Protein AF-A0A949Z8R8-F1 (afdb_monomer_lite)

Radius of gyration: 25.58 Å; chains: 1; bounding box: 69×59×54 Å

Secondary structure (DSSP, 8-state):
-PPP-----HHHHHHHHHT--TT-TTTTSHHHHHHHHHHHH-HHHHHHHHHHHHHHHHHHHHHHTSPPPTTHHHHHHHHHHHHTT---------------

pLDDT: mean 83.79, std 18.54, range [38.81, 98.44]

Structure (mmCIF, N/C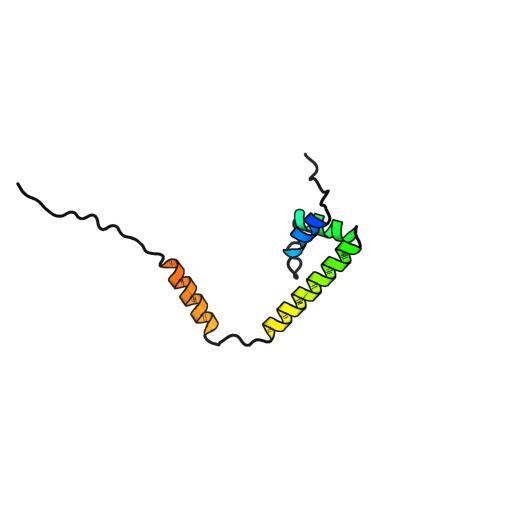A/C/O backbone):
data_AF-A0A949Z8R8-F1
#
_entry.id   AF-A0A949Z8R8-F1
#
loop_
_atom_site.group_PDB
_atom_site.id
_atom_site.type_symbol
_atom_site.label_atom_id
_atom_site.label_alt_id
_atom_site.label_comp_id
_atom_site.label_asym_id
_atom_site.label_entity_id
_atom_site.label_seq_id
_atom_site.pdbx_PDB_ins_code
_atom_site.Cartn_x
_atom_site.Cartn_y
_atom_site.Cartn_z
_atom_site.occupancy
_atom_site.B_iso_or_equiv
_atom_site.auth_seq_id
_atom_site.auth_comp_id
_atom_site.auth_asym_id
_atom_site.au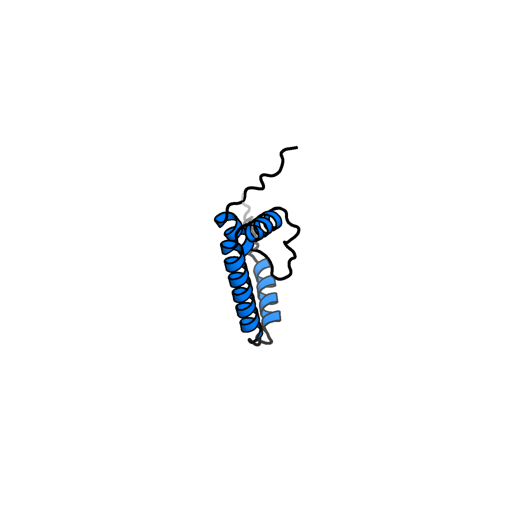th_atom_id
_atom_site.pdbx_PDB_model_num
ATOM 1 N N . MET A 1 1 ? -6.709 -1.908 -33.361 1.00 40.44 1 MET A N 1
ATOM 2 C CA . MET A 1 1 ? -6.559 -2.079 -31.896 1.00 40.44 1 MET A CA 1
ATOM 3 C C . MET A 1 1 ? -5.216 -1.496 -31.476 1.00 40.44 1 MET A C 1
ATOM 5 O O . MET A 1 1 ? -4.195 -2.058 -31.848 1.00 40.44 1 MET A O 1
ATOM 9 N N . LYS A 1 2 ? -5.179 -0.341 -30.791 1.00 38.81 2 LYS A N 1
ATOM 10 C CA . LYS A 1 2 ? -3.923 0.160 -30.203 1.00 38.81 2 LYS A CA 1
ATOM 11 C C . LYS A 1 2 ? -3.568 -0.773 -29.043 1.00 38.81 2 LYS A C 1
ATOM 13 O O . LYS A 1 2 ? -4.360 -0.897 -28.114 1.00 38.81 2 LYS A O 1
ATOM 18 N N . LYS A 1 3 ? -2.429 -1.464 -29.129 1.00 43.50 3 LYS A N 1
ATOM 19 C CA . LYS A 1 3 ? -1.872 -2.242 -28.015 1.00 43.50 3 LYS A CA 1
ATOM 20 C C . LYS A 1 3 ? -1.739 -1.281 -26.820 1.00 43.50 3 LYS A C 1
ATOM 22 O O . LYS A 1 3 ? -1.216 -0.183 -27.032 1.00 43.50 3 LYS A O 1
ATOM 27 N N . PRO A 1 4 ? -2.272 -1.602 -25.629 1.00 50.78 4 PRO A N 1
ATOM 28 C CA . PRO A 1 4 ? -2.149 -0.702 -24.492 1.00 50.78 4 PRO A CA 1
ATOM 29 C C . PRO A 1 4 ? -0.661 -0.472 -24.222 1.00 50.78 4 PRO A C 1
ATOM 31 O O . PRO A 1 4 ? 0.133 -1.411 -24.287 1.00 50.78 4 PRO A O 1
ATOM 34 N N . ARG A 1 5 ? -0.284 0.789 -24.002 1.00 52.44 5 ARG A N 1
ATOM 35 C CA . ARG A 1 5 ? 1.073 1.158 -23.598 1.00 52.44 5 ARG A CA 1
ATOM 36 C C . ARG A 1 5 ? 1.324 0.544 -22.218 1.00 52.44 5 ARG A C 1
ATOM 38 O O . ARG A 1 5 ? 0.682 0.935 -21.251 1.00 52.44 5 ARG A O 1
ATOM 45 N N . THR A 1 6 ? 2.143 -0.505 -22.181 1.00 60.53 6 THR A N 1
ATOM 46 C CA . THR A 1 6 ? 2.517 -1.277 -20.980 1.00 60.53 6 THR A CA 1
ATOM 47 C C . THR A 1 6 ? 3.854 -0.825 -20.389 1.00 60.53 6 THR A C 1
ATOM 49 O O . THR A 1 6 ? 4.375 -1.462 -19.480 1.00 60.53 6 THR A O 1
ATOM 52 N N . ASP A 1 7 ? 4.444 0.237 -20.926 1.00 71.50 7 ASP A N 1
ATOM 53 C CA . ASP A 1 7 ? 5.679 0.850 -20.456 1.00 71.50 7 ASP A CA 1
ATOM 54 C C . ASP A 1 7 ? 5.382 1.809 -19.297 1.00 71.50 7 ASP A C 1
ATOM 56 O O . ASP A 1 7 ? 5.253 3.018 -19.465 1.00 71.50 7 ASP A O 1
ATOM 60 N N . ILE A 1 8 ? 5.235 1.243 -18.098 1.00 89.12 8 ILE A N 1
ATOM 61 C CA . ILE A 1 8 ? 5.169 2.011 -16.854 1.00 89.12 8 ILE A CA 1
ATOM 62 C C . ILE A 1 8 ? 6.586 2.204 -16.295 1.00 89.12 8 ILE A C 1
ATOM 64 O O . ILE A 1 8 ? 7.372 1.260 -16.233 1.00 89.12 8 ILE A O 1
ATOM 68 N N . THR A 1 9 ? 6.934 3.430 -15.900 1.00 95.44 9 THR A N 1
ATOM 69 C CA . THR A 1 9 ? 8.210 3.713 -15.218 1.00 95.44 9 THR A CA 1
ATOM 70 C C . THR A 1 9 ? 8.146 3.267 -13.758 1.00 95.44 9 THR A C 1
ATOM 72 O O . THR A 1 9 ? 7.055 3.172 -13.194 1.00 95.44 9 THR A O 1
ATOM 75 N N . ASN A 1 10 ? 9.292 3.056 -13.102 1.00 95.94 10 ASN A N 1
ATOM 76 C CA . ASN A 1 10 ? 9.312 2.702 -11.676 1.00 95.94 10 ASN A CA 1
ATOM 77 C C . ASN A 1 10 ? 8.601 3.748 -10.806 1.00 95.94 10 ASN A C 1
ATOM 79 O O . ASN A 1 10 ? 7.853 3.383 -9.909 1.00 95.94 10 ASN A O 1
ATOM 83 N N . GLU A 1 11 ? 8.763 5.041 -11.091 1.00 96.69 11 GLU A N 1
ATOM 84 C CA . GLU A 1 11 ? 8.063 6.106 -10.357 1.00 96.69 11 GLU A CA 1
ATOM 85 C C . GLU A 1 11 ? 6.542 6.031 -10.532 1.00 96.69 11 GLU A C 1
ATOM 87 O O . GLU A 1 11 ? 5.792 6.123 -9.560 1.00 96.69 11 GLU A O 1
ATOM 92 N N . SER A 1 12 ? 6.079 5.790 -11.762 1.00 95.94 12 SER A N 1
ATOM 93 C CA . SER A 1 12 ? 4.650 5.617 -12.042 1.00 95.94 12 SER A CA 1
ATOM 94 C C . SER A 1 12 ? 4.106 4.354 -11.373 1.00 95.94 12 SER A C 1
ATOM 96 O O . SER A 1 12 ? 3.006 4.367 -10.823 1.00 95.94 12 SER A O 1
ATOM 98 N N . ALA A 1 13 ? 4.886 3.270 -11.365 1.00 97.12 13 ALA A N 1
ATOM 99 C CA . ALA A 1 13 ? 4.525 2.035 -10.685 1.00 97.12 13 ALA A CA 1
ATOM 100 C C . ALA A 1 13 ? 4.437 2.241 -9.167 1.00 97.12 13 ALA A C 1
ATOM 102 O O . ALA A 1 13 ? 3.459 1.801 -8.571 1.00 97.12 13 ALA A O 1
ATOM 103 N N . LYS A 1 14 ? 5.376 2.975 -8.551 1.00 97.94 14 LYS A N 1
ATOM 104 C CA . LYS A 1 14 ? 5.302 3.353 -7.128 1.00 97.94 14 LYS A CA 1
ATOM 105 C C . LYS A 1 14 ? 4.015 4.121 -6.826 1.00 97.94 14 LYS A C 1
ATOM 107 O O . LYS A 1 14 ? 3.303 3.777 -5.886 1.00 97.94 14 LYS A O 1
ATOM 112 N N . PHE A 1 15 ? 3.676 5.111 -7.654 1.00 97.25 15 PHE A N 1
ATOM 113 C CA . PHE A 1 15 ? 2.442 5.884 -7.494 1.00 97.25 15 PHE A CA 1
ATOM 114 C C . PHE A 1 15 ? 1.188 4.998 -7.531 1.00 97.25 15 PHE A C 1
ATOM 116 O O . PHE A 1 15 ? 0.335 5.107 -6.653 1.00 97.25 15 PHE A O 1
ATOM 123 N N . VAL A 1 16 ? 1.097 4.090 -8.507 1.00 96.69 16 VAL A N 1
ATOM 124 C CA . VAL A 1 16 ? -0.028 3.150 -8.627 1.00 96.69 16 VAL A CA 1
ATOM 125 C C . VAL A 1 16 ? -0.073 2.187 -7.438 1.00 96.69 16 VAL A C 1
ATOM 127 O O . VAL A 1 16 ? -1.117 2.031 -6.809 1.00 96.69 16 VAL A O 1
ATOM 130 N N . LEU A 1 17 ? 1.052 1.556 -7.096 1.00 97.06 17 LEU A N 1
ATOM 131 C CA . LEU A 1 17 ? 1.122 0.525 -6.057 1.00 97.06 17 LEU A CA 1
ATOM 132 C C . LEU A 1 17 ? 0.857 1.065 -4.647 1.00 97.06 17 LEU A C 1
ATOM 134 O O . LEU A 1 17 ? 0.356 0.316 -3.810 1.00 97.06 17 LEU A O 1
ATOM 138 N N . ASN A 1 18 ? 1.084 2.357 -4.393 1.00 96.00 18 ASN A N 1
ATOM 139 C CA . ASN A 1 18 ? 0.673 2.998 -3.139 1.00 96.00 18 ASN A CA 1
ATOM 140 C C . ASN A 1 18 ? -0.842 2.900 -2.890 1.00 96.00 18 ASN A C 1
ATOM 142 O O . ASN A 1 18 ? -1.271 2.819 -1.743 1.00 96.00 18 ASN A O 1
ATOM 146 N N . ALA A 1 19 ? -1.658 2.865 -3.947 1.00 95.44 19 ALA A N 1
ATOM 147 C CA . ALA A 1 19 ? -3.110 2.717 -3.845 1.00 95.44 19 ALA A CA 1
ATOM 148 C C . ALA A 1 19 ? -3.586 1.251 -3.867 1.00 95.44 19 ALA A C 1
ATOM 150 O O . ALA A 1 19 ? -4.787 0.998 -3.782 1.00 95.44 19 ALA A O 1
ATOM 151 N N . TYR A 1 20 ? -2.675 0.280 -3.998 1.00 96.38 20 TYR A N 1
ATOM 152 C CA . TYR A 1 20 ? -3.031 -1.136 -4.083 1.00 96.38 20 TYR A CA 1
ATOM 153 C C . TYR A 1 20 ? -3.646 -1.609 -2.765 1.00 96.38 20 TYR A C 1
ATOM 155 O O . TYR A 1 20 ? -3.122 -1.308 -1.692 1.00 96.38 20 TYR A O 1
ATOM 163 N N . ARG A 1 21 ? -4.740 -2.371 -2.798 1.00 93.06 21 ARG A N 1
ATOM 164 C CA . ARG A 1 21 ? -5.356 -2.899 -1.572 1.00 93.06 21 ARG A CA 1
ATOM 165 C C . ARG A 1 21 ? -4.701 -4.213 -1.125 1.00 93.06 21 ARG A C 1
ATOM 167 O O . ARG A 1 21 ? -4.397 -5.066 -1.958 1.00 93.06 21 ARG A O 1
ATOM 174 N N . PRO A 1 22 ? -4.532 -4.442 0.194 1.00 90.19 22 PRO A N 1
ATOM 175 C CA . PRO A 1 22 ? -3.882 -5.649 0.718 1.00 90.19 22 PRO A CA 1
ATOM 176 C C . PRO A 1 22 ? -4.645 -6.945 0.405 1.00 90.19 22 PRO A C 1
ATOM 178 O O . PRO A 1 22 ? -4.043 -8.010 0.354 1.00 90.19 22 PRO A O 1
ATOM 181 N N . ASN A 1 23 ? -5.955 -6.868 0.151 1.00 90.50 23 ASN A N 1
ATOM 182 C CA . ASN A 1 23 ? -6.775 -8.020 -0.237 1.00 90.50 23 ASN A CA 1
ATOM 183 C C . ASN A 1 23 ? -6.626 -8.425 -1.718 1.00 90.50 23 ASN A C 1
ATOM 185 O O . ASN A 1 23 ? -7.287 -9.364 -2.154 1.00 90.50 23 ASN A O 1
ATOM 189 N N . GLY A 1 24 ? -5.811 -7.709 -2.501 1.00 91.56 24 GLY A N 1
ATOM 190 C CA . GLY A 1 24 ? -5.556 -8.016 -3.908 1.00 91.56 24 GLY A CA 1
ATOM 191 C C . GLY A 1 24 ? -6.726 -7.747 -4.855 1.00 91.56 24 GLY A C 1
ATOM 192 O O . GLY A 1 24 ? -6.673 -8.161 -6.011 1.00 91.56 24 GLY A O 1
ATOM 193 N N . ALA A 1 25 ? -7.769 -7.039 -4.410 1.00 94.31 25 ALA A N 1
ATOM 194 C CA . ALA A 1 25 ? -8.943 -6.747 -5.236 1.00 94.31 25 ALA A CA 1
ATOM 195 C C . ALA A 1 25 ? -8.607 -5.943 -6.507 1.00 94.31 25 ALA A C 1
ATOM 197 O O . ALA A 1 25 ? -9.348 -6.000 -7.485 1.00 94.31 25 ALA A O 1
ATOM 198 N N . ASP A 1 26 ? -7.482 -5.228 -6.506 1.00 95.50 26 ASP A N 1
ATOM 199 C CA . ASP A 1 26 ? -7.011 -4.432 -7.640 1.00 95.50 26 ASP A CA 1
ATOM 200 C C . ASP A 1 26 ? -6.134 -5.224 -8.622 1.00 95.50 26 ASP A C 1
ATOM 202 O O . ASP A 1 26 ? -5.812 -4.721 -9.690 1.00 95.50 26 ASP A O 1
ATOM 206 N N . ALA A 1 27 ? -5.752 -6.470 -8.316 1.00 93.56 27 ALA A N 1
ATOM 207 C CA . ALA A 1 27 ? -4.771 -7.221 -9.112 1.00 93.56 27 ALA A CA 1
ATOM 208 C C . ALA A 1 27 ? -5.198 -7.466 -10.571 1.00 93.56 27 ALA A C 1
ATOM 210 O O . ALA A 1 27 ? -4.352 -7.659 -11.444 1.00 93.56 27 ALA A O 1
ATOM 211 N N . GLN A 1 28 ? -6.509 -7.482 -10.832 1.00 92.38 28 GLN A N 1
ATOM 212 C CA . GLN A 1 28 ? -7.071 -7.690 -12.169 1.00 92.38 28 GLN A CA 1
ATOM 213 C C . GLN A 1 28 ? -7.238 -6.386 -12.960 1.00 92.38 28 GLN A C 1
ATOM 215 O O . GLN A 1 28 ? -7.476 -6.433 -14.168 1.00 92.38 28 GLN A O 1
ATOM 220 N N . ASP A 1 29 ? -7.110 -5.227 -12.311 1.00 94.69 29 ASP A N 1
ATOM 221 C CA . ASP A 1 29 ? -7.149 -3.950 -13.009 1.00 94.69 29 ASP A CA 1
ATOM 222 C C . ASP A 1 29 ? -5.897 -3.814 -13.901 1.00 94.69 29 ASP A C 1
ATOM 224 O O . ASP A 1 29 ? -4.775 -4.064 -13.443 1.00 94.69 29 ASP A O 1
ATOM 228 N N . PRO A 1 30 ? -6.047 -3.427 -15.182 1.00 93.69 30 PRO A N 1
ATOM 229 C CA . PRO A 1 30 ? -4.925 -3.342 -16.109 1.00 93.69 30 PRO A CA 1
ATOM 230 C C . PRO A 1 30 ? -3.763 -2.455 -15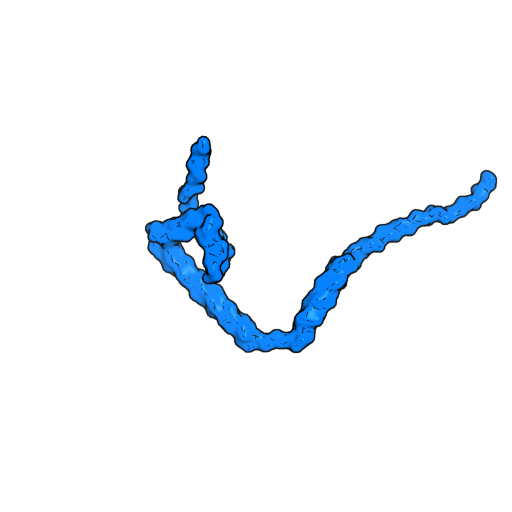.644 1.00 93.69 30 PRO A C 1
ATOM 232 O O . PRO A 1 30 ? -2.615 -2.772 -15.957 1.00 93.69 30 PRO A O 1
ATOM 235 N N . VAL A 1 31 ? -4.042 -1.366 -14.924 1.00 93.31 31 VAL A N 1
ATOM 236 C CA . VAL A 1 31 ? -3.037 -0.406 -14.446 1.00 93.31 31 VAL A CA 1
ATOM 237 C C . VAL A 1 31 ? -2.237 -1.012 -13.300 1.00 93.31 31 VAL A C 1
ATOM 239 O O . VAL A 1 31 ? -1.006 -0.994 -13.323 1.00 93.31 31 VAL A O 1
ATOM 242 N N . PHE A 1 32 ? -2.925 -1.622 -12.336 1.00 95.88 32 PHE A N 1
ATOM 243 C CA . PHE A 1 32 ? -2.276 -2.306 -11.220 1.00 95.88 32 PHE A CA 1
ATOM 244 C C . PHE A 1 32 ? -1.495 -3.527 -11.683 1.00 95.88 32 PHE A C 1
ATOM 246 O O . PHE A 1 32 ? -0.358 -3.716 -11.260 1.00 95.88 32 PHE A O 1
ATOM 253 N N . ARG A 1 33 ? -2.045 -4.314 -12.609 1.00 95.75 33 ARG A N 1
ATOM 254 C CA . ARG A 1 33 ? -1.333 -5.445 -13.204 1.00 95.75 33 ARG A CA 1
ATOM 255 C C . ARG A 1 33 ? -0.034 -5.004 -13.878 1.00 95.75 33 ARG A C 1
ATOM 257 O O . ARG A 1 33 ? 0.998 -5.621 -13.642 1.00 95.75 33 ARG A O 1
ATOM 264 N N . ALA A 1 34 ? -0.054 -3.922 -14.660 1.00 94.31 34 ALA A N 1
ATOM 265 C CA . ALA A 1 34 ? 1.159 -3.391 -15.285 1.00 94.31 34 ALA A CA 1
ATOM 266 C C . ALA A 1 34 ? 2.200 -2.938 -14.244 1.00 94.31 34 ALA A C 1
ATOM 268 O O . ALA A 1 34 ? 3.390 -3.205 -14.407 1.00 94.31 34 ALA A O 1
ATOM 269 N N . ALA A 1 35 ? 1.764 -2.300 -13.154 1.00 96.19 35 ALA A N 1
ATOM 270 C CA . ALA A 1 35 ? 2.651 -1.885 -12.069 1.00 96.19 35 ALA A CA 1
ATOM 271 C C . ALA A 1 35 ? 3.234 -3.077 -11.283 1.00 96.19 35 ALA A C 1
ATOM 273 O O . ALA A 1 35 ? 4.422 -3.080 -10.967 1.00 96.19 35 ALA A O 1
ATOM 274 N N . LEU A 1 36 ? 2.434 -4.116 -11.019 1.00 96.50 36 LEU A N 1
ATOM 275 C CA . LEU A 1 36 ? 2.878 -5.365 -10.383 1.00 96.50 36 LEU A CA 1
ATOM 276 C C . LEU A 1 36 ? 3.864 -6.137 -11.272 1.00 96.50 36 LEU A C 1
ATOM 278 O O . LEU A 1 36 ? 4.868 -6.657 -10.786 1.00 96.50 36 LEU A O 1
ATOM 282 N N . GLU A 1 37 ? 3.619 -6.183 -12.584 1.00 95.94 37 GLU A N 1
ATOM 283 C CA . GLU A 1 37 ? 4.577 -6.735 -13.545 1.00 95.94 37 GLU A CA 1
ATOM 284 C C . GLU A 1 37 ? 5.894 -5.952 -13.531 1.00 95.94 37 GLU A C 1
ATOM 286 O O . GLU A 1 37 ? 6.960 -6.564 -13.566 1.00 95.94 37 GLU A O 1
ATOM 291 N N . GLN A 1 38 ? 5.846 -4.619 -13.439 1.00 95.94 38 GLN A N 1
ATOM 292 C CA . GLN A 1 38 ? 7.054 -3.802 -13.325 1.00 95.94 38 GLN A CA 1
ATOM 293 C C . GLN A 1 38 ? 7.814 -4.091 -12.026 1.00 95.94 38 GLN A C 1
ATOM 295 O O . GLN A 1 38 ? 9.026 -4.283 -12.070 1.00 95.94 38 GLN A O 1
ATOM 300 N N . ALA A 1 39 ? 7.112 -4.228 -10.898 1.00 96.56 39 ALA A N 1
ATOM 301 C CA . ALA A 1 39 ? 7.713 -4.649 -9.631 1.00 96.56 39 ALA A CA 1
ATOM 302 C C . ALA A 1 39 ? 8.297 -6.069 -9.692 1.00 96.56 39 ALA A C 1
ATOM 304 O O . ALA A 1 39 ? 9.226 -6.379 -8.965 1.00 96.56 39 ALA A O 1
ATOM 305 N N . THR A 1 40 ? 7.801 -6.938 -10.575 1.00 96.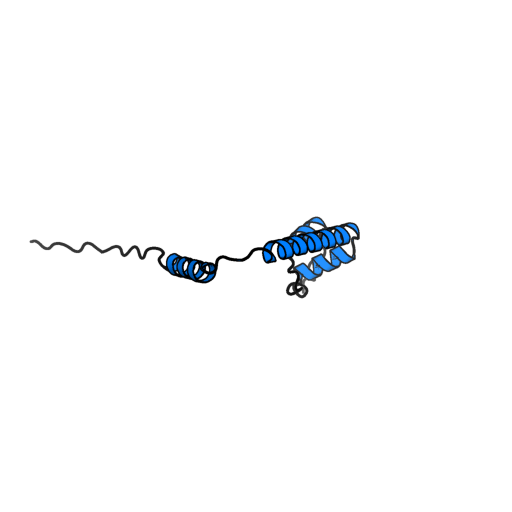06 40 THR A N 1
ATOM 306 C CA . THR A 1 40 ? 8.401 -8.266 -10.790 1.00 96.06 40 THR A CA 1
ATOM 307 C C . THR A 1 40 ? 9.693 -8.185 -11.612 1.00 96.06 40 THR A C 1
ATOM 309 O O . THR A 1 40 ? 10.583 -9.017 -11.449 1.00 96.06 40 THR A O 1
ATOM 312 N N . ARG A 1 41 ? 9.803 -7.201 -12.513 1.00 95.31 41 ARG A N 1
ATOM 313 C CA . ARG A 1 41 ? 10.972 -7.004 -13.389 1.00 95.31 41 ARG A CA 1
ATOM 314 C C . ARG A 1 41 ? 12.118 -6.271 -12.695 1.00 95.31 41 ARG A C 1
ATOM 316 O O . ARG A 1 41 ? 13.270 -6.528 -13.030 1.00 95.31 41 ARG A O 1
ATOM 323 N N . ASP A 1 42 ? 11.806 -5.367 -11.772 1.00 97.44 42 ASP A N 1
ATOM 324 C CA . ASP A 1 42 ? 12.777 -4.527 -11.073 1.00 97.44 42 ASP A CA 1
ATOM 325 C C . ASP A 1 42 ? 12.892 -4.932 -9.587 1.00 97.44 42 ASP A C 1
ATOM 327 O O . ASP A 1 42 ? 11.941 -4.736 -8.826 1.00 97.44 42 ASP A O 1
ATOM 331 N N . PRO A 1 43 ? 14.037 -5.495 -9.149 1.00 97.12 43 PRO A N 1
ATOM 332 C CA . PRO A 1 43 ? 14.214 -5.952 -7.770 1.00 97.12 43 PRO A CA 1
ATOM 333 C C . PRO A 1 43 ? 14.124 -4.842 -6.717 1.00 97.12 43 PRO A C 1
ATOM 335 O O . PRO A 1 43 ? 13.637 -5.093 -5.618 1.00 97.12 43 PRO A O 1
ATOM 338 N N . GLU A 1 44 ? 14.572 -3.622 -7.028 1.00 98.00 44 GLU A N 1
ATOM 339 C CA . GLU A 1 44 ? 14.517 -2.499 -6.087 1.00 98.00 44 GLU A CA 1
ATOM 340 C C . GLU A 1 44 ? 13.063 -2.076 -5.856 1.00 98.00 44 GLU A C 1
ATOM 342 O O . GLU A 1 44 ? 12.631 -1.865 -4.722 1.00 98.00 44 GLU A O 1
ATOM 347 N N . LEU A 1 45 ? 12.274 -2.019 -6.931 1.00 97.88 45 LEU A N 1
ATOM 348 C CA . LEU A 1 45 ? 10.843 -1.764 -6.844 1.00 97.88 45 LEU A CA 1
ATOM 349 C C . LEU A 1 45 ? 10.108 -2.890 -6.101 1.00 97.88 45 LEU A C 1
ATOM 351 O O . LEU A 1 45 ? 9.182 -2.603 -5.339 1.00 97.88 45 LEU A O 1
ATOM 355 N N . ALA A 1 46 ? 10.514 -4.147 -6.299 1.00 98.12 46 ALA A N 1
ATOM 356 C CA . ALA A 1 46 ? 9.951 -5.297 -5.595 1.00 98.12 46 ALA A CA 1
ATOM 357 C C . ALA A 1 46 ? 10.146 -5.186 -4.078 1.00 98.12 46 ALA A C 1
ATOM 359 O O . ALA A 1 46 ? 9.186 -5.341 -3.319 1.00 98.12 46 ALA A O 1
ATOM 360 N N . GLU A 1 47 ? 11.377 -4.913 -3.640 1.00 98.44 47 GLU A N 1
ATOM 361 C CA . GLU A 1 47 ? 11.710 -4.763 -2.221 1.00 98.44 47 GLU A CA 1
ATOM 362 C C . GLU A 1 47 ? 11.010 -3.548 -1.618 1.00 98.44 47 GLU A C 1
ATOM 364 O O . GLU A 1 47 ? 10.324 -3.686 -0.605 1.00 98.44 47 GLU A O 1
ATOM 369 N N . TRP A 1 48 ? 11.044 -2.400 -2.300 1.00 98.25 48 TRP A N 1
ATOM 370 C CA . TRP A 1 48 ? 10.286 -1.221 -1.884 1.00 98.25 48 TRP A CA 1
ATOM 371 C C . TRP A 1 48 ? 8.800 -1.543 -1.684 1.00 98.25 48 TRP A C 1
ATOM 373 O O . TRP A 1 48 ? 8.205 -1.162 -0.675 1.00 98.25 48 TRP A O 1
ATOM 383 N N . PHE A 1 49 ? 8.182 -2.276 -2.616 1.00 97.75 49 PHE A N 1
ATOM 384 C CA . PHE A 1 49 ? 6.764 -2.602 -2.514 1.00 97.75 49 PHE A CA 1
ATOM 385 C C . PHE A 1 49 ? 6.479 -3.529 -1.326 1.00 97.75 49 PHE A C 1
ATOM 387 O O . PHE A 1 49 ? 5.509 -3.305 -0.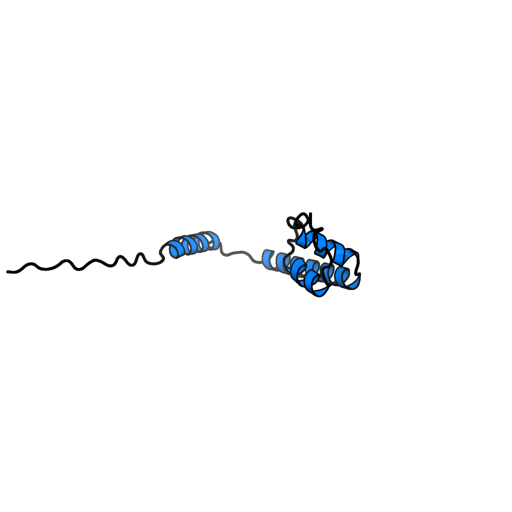600 1.00 97.75 49 PHE A O 1
ATOM 394 N N . LYS A 1 50 ? 7.337 -4.526 -1.070 1.00 97.12 50 LYS A N 1
ATOM 395 C CA . LYS A 1 50 ? 7.232 -5.379 0.125 1.00 97.12 50 LYS A CA 1
ATOM 396 C C . LYS A 1 50 ? 7.315 -4.557 1.409 1.00 97.12 50 LYS A C 1
ATOM 398 O O . LYS A 1 50 ? 6.482 -4.749 2.291 1.00 97.12 50 LYS A O 1
ATOM 403 N N . GLU A 1 51 ? 8.261 -3.625 1.500 1.00 97.81 51 GLU A N 1
ATOM 404 C CA . GLU A 1 51 ? 8.396 -2.730 2.653 1.00 97.81 51 GLU A CA 1
ATOM 405 C C . GLU A 1 51 ? 7.135 -1.887 2.870 1.00 97.81 51 GLU A C 1
ATOM 407 O O . GLU A 1 51 ? 6.643 -1.810 3.996 1.00 97.81 51 GLU A O 1
ATOM 412 N N . GLN A 1 52 ? 6.549 -1.326 1.803 1.00 96.88 52 GLN A N 1
ATOM 413 C CA . GLN A 1 52 ? 5.282 -0.591 1.905 1.00 96.88 52 GLN A CA 1
ATOM 414 C C . GLN A 1 52 ? 4.148 -1.481 2.432 1.00 96.88 52 GLN A C 1
ATOM 416 O O . GLN A 1 52 ? 3.405 -1.080 3.323 1.00 96.88 52 GLN A O 1
ATOM 421 N N . ARG A 1 53 ? 4.022 -2.718 1.932 1.00 95.75 53 ARG A N 1
ATOM 422 C CA . ARG A 1 53 ? 3.002 -3.669 2.415 1.00 95.75 53 ARG A CA 1
ATOM 423 C C . ARG A 1 53 ? 3.191 -4.048 3.878 1.00 95.75 53 ARG A C 1
ATOM 425 O O . ARG A 1 53 ? 2.205 -4.147 4.609 1.00 95.75 53 ARG A O 1
ATOM 432 N N . LEU A 1 54 ? 4.435 -4.243 4.309 1.00 96.25 54 LEU A N 1
ATOM 433 C CA . LEU A 1 54 ? 4.746 -4.495 5.712 1.00 96.25 54 LEU A CA 1
ATOM 434 C C . LEU A 1 54 ? 4.354 -3.294 6.575 1.00 96.25 54 LEU A C 1
ATOM 436 O O . LEU A 1 54 ? 3.644 -3.476 7.563 1.00 96.25 54 LEU A O 1
ATOM 440 N N . PHE A 1 55 ? 4.737 -2.081 6.175 1.00 95.75 55 PHE A N 1
ATOM 441 C CA . PHE A 1 55 ? 4.367 -0.855 6.878 1.00 95.75 55 PHE A CA 1
ATOM 442 C C . PHE A 1 55 ? 2.846 -0.714 7.029 1.00 95.75 55 PHE A C 1
ATOM 444 O O . PHE A 1 55 ? 2.355 -0.566 8.148 1.00 95.75 55 PHE A O 1
ATOM 451 N N . ASP A 1 56 ? 2.089 -0.864 5.941 1.00 94.38 56 ASP A N 1
ATOM 452 C CA . ASP A 1 56 ? 0.626 -0.774 5.975 1.00 94.38 56 ASP A CA 1
ATOM 453 C C . ASP A 1 56 ? 0.011 -1.810 6.925 1.00 94.38 56 ASP A C 1
ATOM 455 O O . ASP A 1 56 ? -0.900 -1.496 7.694 1.00 94.38 56 ASP A O 1
ATOM 459 N N . SER A 1 57 ? 0.536 -3.040 6.923 1.00 94.38 57 SER A N 1
ATOM 460 C CA . SER A 1 57 ? 0.060 -4.096 7.823 1.00 94.38 57 SER A CA 1
ATOM 461 C C . SER A 1 57 ? 0.282 -3.754 9.301 1.00 94.38 57 SER A C 1
ATOM 463 O O . SER A 1 57 ? -0.591 -4.018 10.130 1.00 94.38 57 SER A O 1
ATOM 465 N N . LEU A 1 58 ? 1.406 -3.107 9.632 1.00 96.50 58 LEU A N 1
ATOM 466 C CA . LEU A 1 58 ? 1.716 -2.666 10.992 1.00 96.50 58 LEU A CA 1
ATOM 467 C C . LEU A 1 58 ? 0.789 -1.533 11.436 1.00 96.50 58 LEU A C 1
ATOM 469 O O . LEU A 1 58 ? 0.317 -1.545 12.572 1.00 96.50 58 LEU A O 1
ATOM 473 N N . ILE A 1 59 ? 0.487 -0.584 10.546 1.00 94.75 59 ILE A N 1
ATOM 474 C CA . ILE A 1 59 ? -0.473 0.490 10.826 1.00 94.75 59 ILE A CA 1
ATOM 475 C C . ILE A 1 59 ? -1.864 -0.091 11.090 1.00 94.75 59 ILE A C 1
ATOM 477 O O . ILE A 1 59 ? -2.488 0.253 12.093 1.00 94.75 59 ILE A O 1
ATOM 481 N N . VAL A 1 60 ? -2.333 -1.009 10.240 1.00 93.94 60 VAL A N 1
ATOM 482 C CA . VAL A 1 60 ? -3.625 -1.688 10.432 1.00 93.94 60 VAL A CA 1
ATOM 483 C C . VAL A 1 60 ? -3.659 -2.433 11.766 1.00 93.94 60 VAL A C 1
ATOM 485 O O . VAL A 1 60 ? -4.625 -2.288 12.514 1.00 93.94 60 VAL A O 1
ATOM 488 N N . ALA A 1 61 ? -2.603 -3.180 12.097 1.00 95.06 61 ALA A N 1
ATOM 489 C CA . ALA A 1 61 ? -2.512 -3.897 13.366 1.00 95.06 61 ALA A CA 1
ATOM 490 C C . ALA A 1 61 ? -2.591 -2.942 14.566 1.00 95.06 61 ALA A C 1
ATOM 492 O O . ALA A 1 61 ? -3.363 -3.177 15.493 1.00 95.06 61 ALA A O 1
ATOM 493 N N . LYS A 1 62 ? -1.861 -1.821 14.522 1.00 96.19 62 LYS A N 1
ATOM 494 C CA . LYS A 1 62 ? -1.864 -0.826 15.601 1.00 96.19 62 LYS A CA 1
ATOM 495 C C . LYS A 1 62 ? -3.200 -0.114 15.758 1.00 96.19 62 LYS A C 1
ATOM 497 O O . LYS A 1 62 ? -3.621 0.139 16.881 1.00 96.19 62 LYS A O 1
ATOM 502 N N . LEU A 1 63 ? -3.890 0.180 14.660 1.00 94.50 63 LEU A N 1
ATOM 503 C CA . LEU A 1 63 ? -5.232 0.757 14.719 1.00 94.50 63 LEU A CA 1
ATOM 504 C C . LEU A 1 63 ? -6.258 -0.236 15.277 1.00 94.50 63 LEU A C 1
ATOM 506 O O . LEU A 1 63 ? -7.158 0.178 16.000 1.00 94.50 63 LEU A O 1
ATOM 510 N N . ALA A 1 64 ? -6.110 -1.531 14.988 1.00 92.81 64 ALA A N 1
ATOM 511 C CA . ALA A 1 64 ? -7.000 -2.572 15.500 1.00 92.81 64 ALA A CA 1
ATOM 512 C C . ALA A 1 64 ? -6.866 -2.809 17.018 1.00 92.81 64 ALA A C 1
ATOM 514 O O . ALA A 1 64 ? -7.802 -3.307 17.639 1.00 92.81 64 ALA A O 1
ATOM 515 N N . GLU A 1 65 ? -5.734 -2.438 17.631 1.00 95.88 65 GLU A N 1
ATOM 516 C CA . GLU A 1 65 ? -5.545 -2.481 19.091 1.00 95.88 65 GLU A CA 1
ATOM 517 C C . GLU A 1 65 ? -6.418 -1.445 19.829 1.00 95.88 65 GLU A C 1
ATOM 519 O O . GLU A 1 65 ? -6.718 -1.610 21.014 1.00 95.88 65 GLU A O 1
ATOM 524 N N . LEU A 1 66 ? -6.848 -0.379 19.146 1.00 92.75 66 LEU A N 1
ATOM 525 C CA . LEU A 1 66 ? -7.653 0.681 19.743 1.00 92.75 66 LEU A CA 1
ATOM 526 C C . LEU A 1 66 ? -9.114 0.244 19.866 1.00 92.75 66 LEU A C 1
ATOM 528 O O . LEU A 1 66 ? -9.762 -0.106 18.882 1.00 92.75 66 LEU A O 1
ATOM 532 N N . GLN A 1 67 ? -9.664 0.330 21.077 1.00 90.94 67 GLN A N 1
ATOM 533 C CA . GLN A 1 67 ? -11.095 0.127 21.287 1.00 90.94 67 GLN A CA 1
ATOM 534 C C . GLN A 1 67 ? -11.864 1.363 20.804 1.00 90.94 67 GLN A C 1
ATOM 536 O O . GLN A 1 67 ? -11.673 2.451 21.362 1.00 90.94 67 GLN A O 1
ATOM 541 N N . PRO A 1 68 ? -12.733 1.239 19.784 1.00 89.88 68 PRO A N 1
ATOM 542 C CA . PRO A 1 68 ? -13.574 2.352 19.380 1.00 89.88 68 PRO A CA 1
ATOM 543 C C . PRO A 1 68 ? -14.561 2.695 20.511 1.00 89.88 68 PRO A C 1
ATOM 545 O O . PRO A 1 68 ? -15.047 1.791 21.197 1.00 89.88 68 PRO A O 1
ATOM 548 N N . PRO A 1 69 ? -14.912 3.979 20.713 1.00 92.75 69 PRO A N 1
ATOM 549 C CA . PRO A 1 69 ? -15.963 4.349 21.656 1.00 92.75 69 PRO A CA 1
ATOM 550 C C . PRO A 1 69 ? -17.271 3.619 21.331 1.00 92.75 69 PRO A C 1
ATOM 552 O O . PRO A 1 69 ? -17.667 3.554 20.167 1.00 92.75 69 PRO A O 1
ATOM 555 N N . ALA A 1 70 ? -17.988 3.129 22.346 1.00 91.88 70 ALA A N 1
ATOM 556 C CA . ALA A 1 70 ? -19.245 2.394 22.148 1.00 91.88 70 ALA A CA 1
ATOM 557 C C . ALA A 1 70 ? -20.306 3.198 21.363 1.00 91.88 70 ALA A C 1
ATOM 559 O O . ALA A 1 70 ? -21.136 2.631 20.659 1.00 91.88 70 ALA A O 1
ATOM 560 N N . THR A 1 71 ? -20.252 4.530 21.448 1.00 94.12 71 THR A N 1
ATOM 561 C CA . THR A 1 71 ? -21.149 5.466 20.753 1.00 94.12 71 THR A CA 1
ATOM 562 C C . THR A 1 71 ? -20.651 5.884 19.367 1.00 94.12 71 THR A C 1
ATOM 564 O O . THR A 1 71 ? -21.299 6.692 18.703 1.00 94.12 71 THR A O 1
ATOM 567 N N . LEU A 1 72 ? -19.508 5.368 18.898 1.00 91.62 72 LEU A N 1
ATOM 568 C CA . LEU A 1 72 ? -18.910 5.788 17.629 1.00 91.62 72 LEU A CA 1
ATOM 569 C C . LEU A 1 72 ? -19.842 5.510 16.447 1.00 91.62 72 LEU A C 1
ATOM 571 O O . LEU A 1 72 ? -19.996 6.359 15.573 1.00 91.62 72 LEU A O 1
ATOM 575 N N . TYR A 1 73 ? -20.492 4.346 16.434 1.00 90.06 73 TYR A N 1
ATOM 576 C CA . TYR A 1 73 ? -21.409 3.979 15.358 1.00 90.06 73 TYR A CA 1
ATOM 577 C C . TYR A 1 73 ? -22.590 4.954 15.253 1.00 90.06 73 TYR A C 1
ATOM 579 O O . TYR A 1 73 ? -22.848 5.489 14.174 1.00 90.06 73 TYR A O 1
ATOM 587 N N . SER A 1 74 ? -23.261 5.248 16.375 1.00 92.25 74 SER A N 1
ATOM 588 C CA . SER A 1 74 ? -24.365 6.213 16.400 1.00 92.25 74 SER A CA 1
ATOM 589 C C . SER A 1 74 ? -23.890 7.618 16.030 1.00 92.25 74 SER A C 1
ATOM 591 O O . SER A 1 74 ? -24.507 8.258 15.188 1.00 92.25 74 SER A O 1
ATOM 593 N N . ALA A 1 75 ? -22.738 8.059 16.545 1.00 91.25 75 ALA A N 1
ATOM 594 C CA . ALA A 1 75 ? -22.176 9.369 16.219 1.00 91.25 75 ALA A CA 1
ATOM 595 C C . ALA A 1 75 ? -21.840 9.525 14.721 1.00 91.25 75 ALA A C 1
ATOM 597 O O . ALA A 1 75 ? -22.048 10.593 14.142 1.00 91.25 75 ALA A O 1
ATOM 598 N N . ILE A 1 76 ? -21.345 8.465 14.067 1.00 91.50 76 ILE A N 1
ATOM 599 C CA . ILE A 1 76 ? -21.101 8.460 12.617 1.00 91.50 76 ILE A CA 1
ATOM 600 C C . ILE A 1 76 ? -22.420 8.599 11.855 1.00 91.50 76 ILE A C 1
ATOM 602 O O . ILE A 1 76 ? -22.498 9.407 10.925 1.00 91.50 76 ILE A O 1
ATOM 606 N N . LEU A 1 77 ? -23.447 7.835 12.237 1.00 92.06 77 LEU A N 1
ATOM 607 C CA . LEU A 1 77 ? -24.759 7.894 11.593 1.00 92.06 77 LEU A CA 1
ATOM 608 C C . LEU A 1 77 ? -25.418 9.263 11.763 1.00 92.06 77 LEU A C 1
ATOM 610 O O . LEU A 1 77 ? -25.896 9.823 10.776 1.00 92.06 77 LEU A O 1
ATOM 614 N N . ASP A 1 78 ? -25.359 9.841 12.961 1.00 91.56 78 ASP A N 1
ATOM 615 C CA . ASP A 1 78 ? -25.866 11.186 13.234 1.00 91.56 78 ASP A CA 1
ATOM 616 C C . ASP A 1 78 ? -25.147 12.227 12.364 1.00 91.56 78 ASP A C 1
ATOM 618 O O . ASP A 1 78 ? -25.775 13.093 11.751 1.00 91.56 78 ASP A O 1
ATOM 622 N N . GLY A 1 79 ? -23.825 12.101 12.215 1.00 86.12 79 GLY A N 1
ATOM 623 C CA . GLY A 1 79 ? -23.037 12.947 11.321 1.00 86.12 79 GLY A CA 1
ATOM 624 C C . GLY A 1 79 ? -23.409 12.795 9.838 1.00 86.12 79 GLY A C 1
ATOM 625 O O . GLY A 1 79 ? -23.434 13.788 9.107 1.00 86.12 79 GLY A O 1
ATOM 626 N N . VAL A 1 80 ? -23.712 11.579 9.367 1.00 85.62 80 VAL A N 1
ATOM 627 C CA . VAL A 1 80 ? -24.189 11.334 7.991 1.00 85.62 80 VAL A CA 1
ATOM 628 C C . VAL A 1 80 ? -25.581 11.935 7.782 1.00 85.62 80 VAL A C 1
ATOM 630 O O . VAL A 1 80 ? -25.780 12.650 6.799 1.00 85.62 80 VAL A O 1
ATOM 633 N N . ALA A 1 81 ? -26.511 11.714 8.711 1.00 76.12 81 ALA A N 1
ATOM 634 C CA . ALA A 1 81 ? -27.865 12.262 8.652 1.00 76.12 81 ALA A CA 1
ATOM 635 C C . ALA A 1 81 ? -27.861 13.802 8.666 1.00 76.12 81 ALA A C 1
ATOM 637 O O . ALA A 1 81 ? -28.617 14.446 7.931 1.00 76.12 81 ALA A O 1
ATOM 638 N N . ASN A 1 82 ? -26.951 14.405 9.434 1.00 71.94 82 ASN A N 1
ATOM 639 C CA . ASN A 1 82 ? -26.803 15.854 9.499 1.00 71.94 82 ASN A CA 1
ATOM 640 C C . ASN A 1 82 ? -26.148 16.446 8.231 1.00 71.94 82 ASN A C 1
ATOM 642 O O . ASN A 1 82 ? -26.489 17.556 7.824 1.00 71.94 82 ASN A O 1
ATOM 646 N N . ARG A 1 83 ? -25.277 15.698 7.529 1.00 59.88 83 ARG A N 1
ATOM 647 C CA . ARG A 1 83 ? -24.719 16.118 6.222 1.00 59.88 83 ARG A CA 1
ATOM 648 C C . ARG A 1 83 ? -25.787 16.260 5.135 1.00 59.88 83 ARG A C 1
ATOM 650 O O . ARG A 1 83 ? -25.691 17.165 4.310 1.00 59.88 83 ARG A O 1
ATOM 657 N N . SER A 1 84 ? -26.825 15.422 5.150 1.00 57.44 84 SER A N 1
ATOM 658 C CA . SER A 1 84 ? -27.975 15.545 4.237 1.00 57.44 84 SER A CA 1
ATOM 659 C C . SER A 1 84 ? -28.884 16.747 4.526 1.00 57.44 84 SER A C 1
ATOM 661 O O . SER A 1 84 ? -29.701 17.105 3.680 1.00 57.44 84 SER A O 1
ATOM 663 N N . SER A 1 85 ? -28.720 17.420 5.670 1.00 56.88 85 SER A N 1
ATOM 664 C CA . SER A 1 85 ? -29.434 18.657 6.012 1.00 56.88 85 SER A CA 1
ATOM 665 C C . SER A 1 85 ? -28.680 19.920 5.560 1.00 56.88 85 SER A C 1
ATOM 667 O O . SER A 1 85 ? -28.815 20.992 6.163 1.00 56.88 85 SER A O 1
ATOM 669 N N . ALA A 1 86 ? -27.893 19.835 4.483 1.00 56.59 86 ALA A N 1
ATOM 670 C CA . ALA A 1 86 ? -27.374 21.010 3.794 1.00 56.59 86 ALA A CA 1
ATOM 671 C C . ALA A 1 86 ? -28.553 21.865 3.288 1.00 56.59 86 ALA A C 1
ATOM 673 O O . ALA A 1 86 ? -29.131 21.611 2.236 1.00 56.59 86 ALA A O 1
ATOM 674 N N . ARG A 1 87 ? -28.946 22.831 4.130 1.00 58.03 87 ARG A N 1
ATOM 675 C CA . ARG A 1 87 ? -29.827 23.985 3.908 1.00 58.03 87 ARG A CA 1
ATOM 676 C C . ARG A 1 87 ? -30.603 23.941 2.589 1.00 58.03 87 ARG A C 1
ATOM 678 O O . ARG A 1 87 ? -30.147 24.456 1.571 1.00 58.03 87 ARG A O 1
ATOM 685 N N . ARG A 1 88 ? -31.860 23.489 2.650 1.00 54.12 88 ARG A N 1
ATOM 686 C CA . ARG A 1 88 ? -32.885 24.022 1.745 1.00 54.12 88 ARG A CA 1
ATOM 687 C C . ARG A 1 88 ? -33.038 25.505 2.075 1.00 54.12 88 ARG A C 1
ATOM 689 O O . ARG A 1 88 ? -33.811 25.875 2.952 1.00 54.12 88 ARG A O 1
ATOM 696 N N . PHE A 1 89 ? -32.260 26.352 1.409 1.00 56.22 89 PHE A N 1
ATOM 697 C CA . PHE A 1 89 ? -32.498 27.787 1.357 1.00 56.22 89 PHE A CA 1
ATOM 698 C C . PHE A 1 89 ? -33.771 27.983 0.530 1.00 56.22 89 PHE A C 1
ATOM 700 O O . PHE A 1 89 ? -33.730 28.268 -0.663 1.00 56.22 89 PHE A O 1
ATOM 707 N N . THR A 1 90 ? -34.929 27.716 1.137 1.00 62.31 90 THR A N 1
ATOM 708 C CA . THR A 1 90 ? -36.203 28.113 0.555 1.00 62.31 90 THR A CA 1
ATOM 709 C C . THR A 1 90 ? -36.213 29.632 0.588 1.00 62.31 90 THR A C 1
ATOM 711 O O . THR A 1 90 ? -36.521 30.235 1.617 1.00 62.31 90 THR A O 1
ATOM 714 N N . MET A 1 91 ? -35.834 30.250 -0.528 1.00 53.66 91 MET A N 1
ATOM 715 C CA . MET A 1 91 ? -36.237 31.614 -0.829 1.00 53.66 91 MET A CA 1
ATOM 716 C C . MET A 1 91 ? -37.758 31.634 -0.711 1.00 53.66 91 MET A C 1
ATOM 718 O O . MET A 1 91 ? -38.455 31.076 -1.554 1.00 53.66 91 MET A O 1
ATOM 722 N N . ARG A 1 92 ? -38.279 32.194 0.381 1.00 58.84 92 ARG A N 1
ATOM 723 C CA . ARG A 1 92 ? -39.687 32.573 0.451 1.00 58.84 92 ARG A CA 1
ATOM 724 C C . ARG A 1 92 ? -39.843 33.732 -0.535 1.00 58.84 92 ARG A C 1
ATOM 726 O O . ARG A 1 92 ? -39.249 34.778 -0.269 1.00 58.84 92 ARG A O 1
ATOM 733 N N . PRO A 1 93 ? -40.569 33.596 -1.660 1.00 51.75 93 PRO A N 1
ATOM 734 C CA . PRO A 1 93 ? -40.905 34.772 -2.438 1.00 51.75 93 PRO A CA 1
ATOM 735 C C . PRO A 1 93 ? -41.829 35.627 -1.568 1.00 51.75 93 PRO A C 1
ATOM 737 O O . PRO A 1 93 ? -42.888 35.181 -1.123 1.00 51.75 93 PRO A O 1
ATOM 740 N N . LEU A 1 94 ? -41.378 36.839 -1.265 1.00 58.56 94 LEU A N 1
ATOM 741 C CA . LEU A 1 94 ? -42.175 37.878 -0.631 1.00 58.56 94 LEU A CA 1
ATOM 742 C C . LEU A 1 94 ? -43.239 38.309 -1.654 1.00 58.56 94 LEU A C 1
ATOM 744 O O . LEU A 1 94 ? -4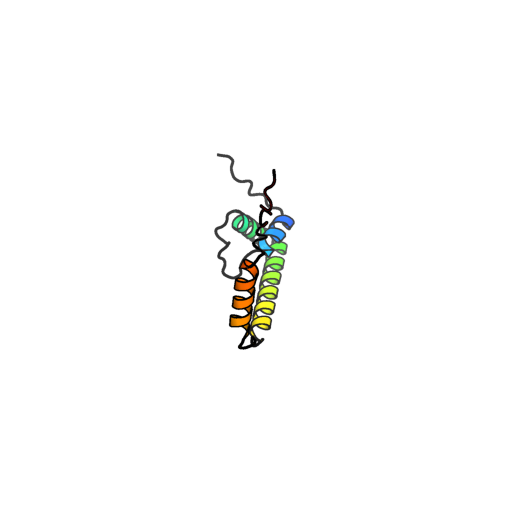2.980 39.148 -2.507 1.00 58.56 94 LEU A O 1
ATOM 748 N N . LEU A 1 95 ? -44.419 37.689 -1.613 1.00 59.72 95 LEU A N 1
ATOM 749 C CA . LEU A 1 95 ? -45.626 38.247 -2.222 1.00 59.72 95 LEU A CA 1
ATOM 750 C C . LEU A 1 95 ? -46.465 38.880 -1.114 1.00 59.72 95 LEU A C 1
ATOM 752 O O . LEU A 1 95 ? -47.258 38.226 -0.444 1.00 59.72 95 LEU A O 1
ATOM 756 N N . ALA A 1 96 ? -46.223 40.169 -0.917 1.00 51.72 96 ALA A N 1
ATOM 757 C CA . ALA A 1 96 ? -47.043 41.126 -0.184 1.00 51.72 96 ALA A CA 1
ATOM 758 C C . ALA A 1 96 ? -46.736 42.476 -0.877 1.00 51.72 96 ALA A C 1
ATOM 760 O O . ALA A 1 96 ? -45.565 42.755 -1.101 1.00 51.72 96 ALA A O 1
ATOM 761 N N . LEU A 1 97 ? -47.645 43.325 -1.353 1.00 44.16 97 LEU A N 1
ATOM 762 C CA . LEU A 1 97 ? -49.022 43.646 -0.998 1.00 44.16 97 LEU A CA 1
ATOM 763 C C . LEU A 1 97 ? -49.740 44.235 -2.236 1.00 44.16 97 LEU A C 1
ATOM 765 O O . LEU A 1 97 ? -49.101 44.753 -3.149 1.00 44.16 97 LEU A O 1
ATOM 769 N N . ALA A 1 98 ? -51.070 44.196 -2.203 1.00 41.84 98 ALA A N 1
ATOM 770 C CA . ALA A 1 98 ? -51.988 44.944 -3.060 1.00 41.84 98 ALA A CA 1
ATOM 771 C C . ALA A 1 98 ? -52.018 46.462 -2.748 1.00 41.84 98 ALA A C 1
ATOM 773 O O . ALA A 1 98 ? -51.617 46.842 -1.648 1.00 41.84 98 ALA A O 1
ATOM 774 N N . ALA A 1 99 ? -52.575 47.249 -3.694 1.00 40.19 99 ALA A N 1
ATOM 775 C CA . ALA A 1 99 ? -53.109 48.639 -3.654 1.00 40.19 99 ALA A CA 1
ATOM 776 C C . ALA A 1 99 ? -52.556 49.428 -4.869 1.00 40.19 99 ALA A C 1
ATOM 778 O O . ALA A 1 99 ? -51.342 49.457 -5.037 1.00 40.19 99 ALA A O 1
ATOM 779 N N . VAL A 1 100 ? -53.304 50.051 -5.788 1.00 47.44 100 VAL A N 1
ATOM 780 C CA . VAL A 1 100 ? -54.682 50.580 -5.899 1.00 47.44 100 VAL A CA 1
ATOM 781 C C . VAL A 1 100 ? -55.157 50.380 -7.340 1.00 47.44 100 VAL A C 1
ATOM 783 O O . VAL A 1 100 ? -54.290 50.455 -8.241 1.00 47.44 100 VAL A O 1
#

Foldseek 3Di:
DPDPPLDDDLVNLVVLLLPQDPVRPCCPPPSPVSSVVVLVVDVVSVVVSVVSSVVVVVVVVVVVVDDDPPCPVVVVVVVVVVVVPPDPPPPPPPDDDDDD

Sequence (100 aa):
MKKPRTDITNESAKFVLNAYRPNGADAQDPVFRAALEQATRDPELAEWFKEQRLFDSLIVAKLAELQPPATLYSAILDGVANRSSARRFTMRPLLALAAV